Protein AF-A0A3A4R782-F1 (afdb_monomer)

Structure (mmCIF, N/CA/C/O backbone):
data_AF-A0A3A4R782-F1
#
_entry.id   AF-A0A3A4R782-F1
#
loop_
_atom_site.group_PDB
_atom_site.id
_atom_site.type_symbol
_atom_site.label_atom_id
_atom_site.label_alt_id
_atom_site.label_comp_id
_atom_site.label_asym_id
_atom_site.label_entity_id
_atom_site.label_seq_id
_atom_site.pdbx_PDB_ins_code
_atom_site.Cartn_x
_atom_site.Cartn_y
_atom_site.Cartn_z
_atom_site.occupancy
_atom_site.B_iso_or_equiv
_atom_site.auth_seq_id
_atom_site.auth_comp_id
_atom_site.auth_asym_id
_atom_site.auth_atom_id
_atom_site.pdbx_PDB_model_num
ATOM 1 N N . MET A 1 1 ? -5.736 10.575 18.998 1.00 59.59 1 MET A N 1
ATOM 2 C CA . MET A 1 1 ? -5.266 10.822 17.625 1.00 59.59 1 MET A CA 1
ATOM 3 C C . MET A 1 1 ? -6.340 11.588 16.910 1.00 59.59 1 MET A C 1
ATOM 5 O O . MET A 1 1 ? -7.500 11.201 17.014 1.00 59.59 1 MET A O 1
ATOM 9 N N . LYS A 1 2 ? -5.965 12.689 16.272 1.00 71.25 2 LYS A N 1
ATOM 10 C CA . LYS A 1 2 ? -6.865 13.389 15.353 1.00 71.25 2 LYS A CA 1
ATOM 11 C C . LYS A 1 2 ? -7.037 12.516 14.106 1.00 71.25 2 LYS A C 1
ATOM 13 O O . LYS A 1 2 ? -6.119 11.775 13.769 1.00 71.25 2 LYS A O 1
ATOM 18 N N . GLU A 1 3 ? -8.182 12.587 13.435 1.00 71.50 3 GLU A N 1
ATOM 19 C CA . GLU A 1 3 ? -8.432 11.815 12.202 1.00 71.50 3 GLU A CA 1
ATOM 20 C C . GLU A 1 3 ? -7.330 12.032 11.152 1.00 71.50 3 GLU A C 1
ATOM 22 O O . GLU A 1 3 ? -6.879 11.071 10.537 1.00 71.50 3 GLU A O 1
ATOM 27 N N . SER A 1 4 ? -6.790 13.254 11.055 1.00 77.88 4 SER A N 1
ATOM 28 C CA . SER A 1 4 ? -5.675 13.582 10.155 1.00 77.88 4 SER A CA 1
ATOM 29 C C . SER A 1 4 ? -4.421 12.733 10.396 1.00 77.88 4 SER A C 1
ATOM 31 O O . SER A 1 4 ? -3.782 12.303 9.445 1.00 77.88 4 SER A O 1
ATOM 33 N N . GLU A 1 5 ? -4.093 12.434 11.657 1.00 88.69 5 GLU A N 1
ATOM 34 C CA . GLU A 1 5 ? -2.912 11.632 12.011 1.00 88.69 5 GLU A CA 1
ATOM 35 C C . GLU A 1 5 ? -3.089 10.159 11.615 1.00 88.69 5 GLU A C 1
ATOM 37 O O . GLU A 1 5 ? -2.109 9.469 11.351 1.00 88.69 5 GLU A O 1
ATOM 42 N N . ILE A 1 6 ? -4.329 9.654 11.580 1.00 90.81 6 ILE A N 1
ATOM 43 C CA . ILE A 1 6 ? -4.607 8.284 11.129 1.00 90.81 6 ILE A CA 1
ATOM 44 C C . ILE A 1 6 ? -4.482 8.194 9.612 1.00 90.81 6 ILE A C 1
ATOM 46 O O . ILE A 1 6 ? -3.842 7.267 9.124 1.00 90.81 6 ILE A O 1
ATOM 50 N N . CYS A 1 7 ? -5.051 9.150 8.876 1.00 91.81 7 CYS A N 1
ATOM 51 C CA . CYS A 1 7 ? -4.944 9.176 7.418 1.00 91.81 7 CYS A CA 1
ATOM 52 C C . CYS A 1 7 ? -3.481 9.231 6.960 1.00 91.81 7 CYS A C 1
ATOM 54 O O . CYS A 1 7 ? -3.104 8.471 6.075 1.00 91.81 7 CYS A O 1
ATOM 56 N N . GLU A 1 8 ? -2.642 10.047 7.607 1.00 95.31 8 GLU A N 1
ATOM 57 C CA . GLU A 1 8 ? -1.198 10.109 7.329 1.00 95.31 8 GLU A CA 1
ATOM 58 C C . GLU A 1 8 ? -0.492 8.771 7.595 1.00 95.31 8 GLU A C 1
ATOM 60 O O . GLU A 1 8 ? 0.349 8.334 6.811 1.00 95.31 8 GLU A O 1
ATOM 65 N N . GLN A 1 9 ? -0.857 8.079 8.677 1.00 96.38 9 GLN A N 1
ATOM 66 C CA . GLN A 1 9 ? -0.321 6.749 8.972 1.00 96.38 9 GLN A CA 1
AT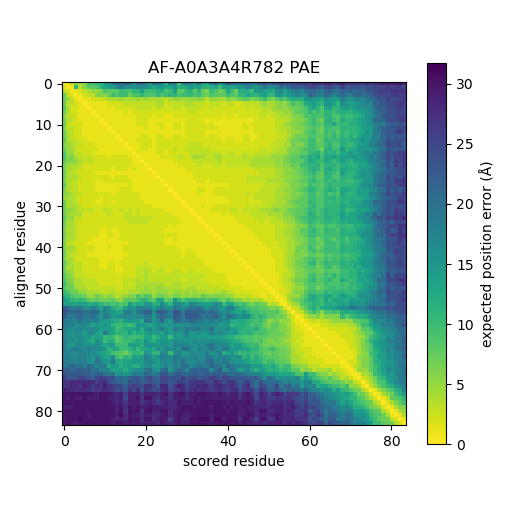OM 67 C C . GLN A 1 9 ? -0.764 5.705 7.938 1.00 96.38 9 GLN A C 1
ATOM 69 O O . GLN A 1 9 ? 0.023 4.829 7.583 1.00 96.38 9 GLN A O 1
ATOM 74 N N . ILE A 1 10 ? -1.999 5.794 7.435 1.00 96.88 10 ILE A N 1
ATOM 75 C CA . ILE A 1 10 ? -2.491 4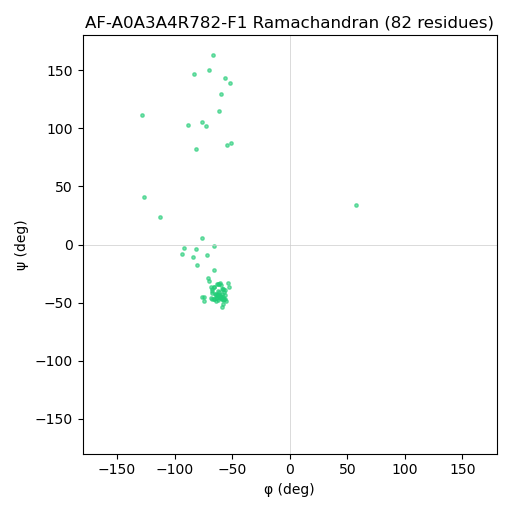.943 6.343 1.00 96.88 10 ILE A CA 1
ATOM 76 C C . ILE A 1 10 ? -1.700 5.222 5.059 1.00 96.88 10 ILE A C 1
ATOM 78 O O . ILE A 1 10 ? -1.267 4.266 4.415 1.00 96.88 10 ILE A O 1
ATOM 82 N N . THR A 1 11 ? -1.422 6.488 4.733 1.00 97.12 11 THR A N 1
ATOM 83 C CA . THR A 1 11 ? -0.561 6.850 3.594 1.00 97.12 11 THR A CA 1
ATOM 84 C C . THR A 1 11 ? 0.824 6.228 3.740 1.00 97.12 11 THR A C 1
ATOM 86 O O . THR A 1 11 ? 1.260 5.486 2.860 1.00 97.12 11 THR A O 1
ATOM 89 N N . ALA A 1 12 ? 1.473 6.413 4.892 1.00 97.31 12 ALA A N 1
ATOM 90 C CA . ALA A 1 12 ? 2.786 5.831 5.162 1.00 97.31 12 ALA A CA 1
ATOM 91 C C . ALA A 1 12 ? 2.776 4.291 5.090 1.00 97.31 12 ALA A C 1
ATOM 93 O O . ALA A 1 12 ? 3.738 3.674 4.629 1.00 97.31 12 ALA A O 1
ATOM 94 N N . LEU A 1 13 ? 1.683 3.640 5.507 1.00 97.81 13 LEU A N 1
ATOM 95 C CA . LEU A 1 13 ? 1.517 2.191 5.374 1.00 97.81 13 LEU A CA 1
ATOM 96 C C . LEU A 1 13 ? 1.438 1.755 3.909 1.00 97.81 13 LEU A C 1
ATOM 98 O O . LEU A 1 13 ? 2.102 0.794 3.522 1.00 97.81 13 LEU A O 1
ATOM 102 N N . VAL A 1 14 ? 0.625 2.439 3.103 1.00 97.31 14 VAL A N 1
ATOM 103 C CA . VAL A 1 14 ? 0.470 2.171 1.665 1.00 97.31 14 VAL A CA 1
ATOM 104 C C . VAL A 1 14 ? 1.794 2.400 0.926 1.00 97.31 14 VAL A C 1
ATOM 106 O O . VAL A 1 14 ? 2.129 1.652 -0.002 1.00 97.31 14 VAL A O 1
ATOM 109 N N . ASP A 1 15 ? 2.591 3.367 1.378 1.00 96.44 15 ASP A N 1
ATOM 110 C CA . ASP A 1 15 ? 3.920 3.675 0.852 1.00 96.44 15 ASP A CA 1
ATOM 111 C C . ASP A 1 15 ? 5.059 2.792 1.364 1.00 96.44 15 ASP A C 1
ATOM 113 O O . ASP A 1 15 ? 6.145 2.806 0.788 1.00 96.44 15 ASP A O 1
ATOM 117 N N . ASN A 1 16 ? 4.765 1.879 2.295 1.00 95.19 16 ASN A N 1
ATOM 118 C CA . ASN A 1 16 ? 5.745 1.024 2.972 1.00 95.19 16 ASN A CA 1
ATOM 119 C C . ASN A 1 16 ? 6.832 1.835 3.703 1.00 95.19 16 ASN A C 1
ATOM 121 O O . ASN A 1 16 ? 7.984 1.412 3.784 1.00 95.19 16 ASN A O 1
ATOM 125 N N . GLU A 1 17 ? 6.461 2.995 4.238 1.00 97.62 17 GLU A N 1
ATOM 126 C CA . GLU A 1 17 ? 7.343 3.898 4.986 1.00 97.62 17 GLU A CA 1
ATOM 127 C C . GLU A 1 17 ? 7.292 3.654 6.503 1.00 97.62 17 GLU A C 1
ATOM 129 O O . GLU A 1 17 ? 8.097 4.203 7.255 1.00 97.62 17 GLU A O 1
ATOM 134 N N . LEU A 1 18 ? 6.365 2.810 6.964 1.00 96.06 18 LEU A N 1
ATOM 135 C CA . LEU A 1 18 ? 6.287 2.379 8.358 1.00 96.06 18 LEU A CA 1
ATOM 136 C C . LEU A 1 18 ? 7.238 1.215 8.645 1.00 96.06 18 LEU A C 1
ATOM 138 O O . LEU A 1 18 ? 7.419 0.314 7.823 1.00 96.06 18 LEU A O 1
ATOM 142 N N . ASP A 1 19 ? 7.774 1.175 9.866 1.00 97.19 19 ASP A N 1
ATOM 143 C CA . ASP A 1 19 ? 8.469 -0.016 10.347 1.00 97.19 19 ASP A CA 1
ATOM 144 C C . ASP A 1 19 ? 7.506 -1.208 10.525 1.00 97.19 19 ASP A C 1
ATOM 146 O O . ASP A 1 19 ? 6.280 -1.066 10.584 1.00 97.19 19 ASP A O 1
ATOM 150 N N . ALA A 1 20 ? 8.063 -2.418 10.626 1.00 95.50 20 ALA A N 1
ATOM 151 C CA . ALA A 1 20 ? 7.276 -3.650 10.680 1.00 95.50 20 ALA A CA 1
ATOM 152 C C . ALA A 1 20 ? 6.313 -3.719 11.881 1.00 95.50 20 ALA A C 1
ATOM 154 O O . ALA A 1 20 ? 5.233 -4.308 11.775 1.00 95.50 20 ALA A O 1
ATOM 155 N N . VAL A 1 21 ? 6.687 -3.131 13.021 1.00 97.00 21 VAL A N 1
ATOM 156 C CA . VAL A 1 21 ? 5.865 -3.143 14.237 1.00 97.00 21 VAL A CA 1
ATOM 157 C C . VAL A 1 21 ? 4.694 -2.181 14.072 1.00 97.00 21 VAL A C 1
ATOM 159 O O . VAL A 1 21 ? 3.545 -2.571 14.292 1.00 97.00 21 VAL A O 1
ATOM 162 N N . GLN A 1 22 ? 4.966 -0.954 13.627 1.00 95.81 22 GLN A N 1
ATOM 163 C CA . GLN A 1 22 ? 3.951 0.062 13.351 1.00 95.81 22 GLN A CA 1
ATOM 164 C C . GLN A 1 22 ? 2.963 -0.405 12.282 1.00 95.81 22 GLN A C 1
ATOM 166 O O . GLN A 1 22 ? 1.751 -0.311 12.480 1.00 95.81 22 GLN A O 1
ATOM 171 N N . ALA A 1 23 ? 3.468 -0.982 11.190 1.00 96.69 23 ALA A N 1
ATOM 172 C CA . ALA A 1 23 ? 2.641 -1.502 10.111 1.00 96.69 23 ALA A CA 1
ATOM 173 C C . ALA A 1 23 ? 1.695 -2.613 10.592 1.00 96.69 23 ALA A C 1
ATOM 175 O O . ALA A 1 23 ? 0.516 -2.619 10.243 1.00 96.69 23 ALA A O 1
ATOM 176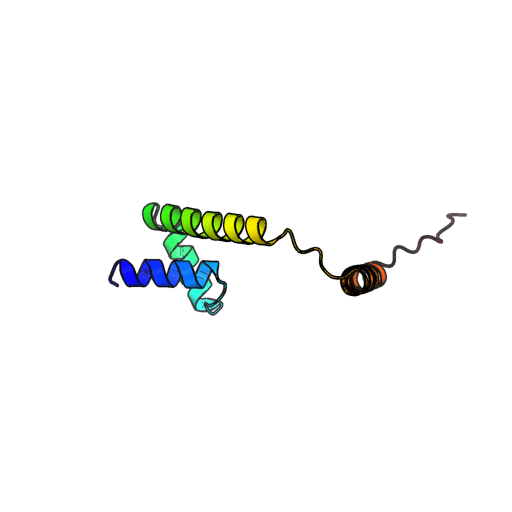 N N . SER A 1 24 ? 2.191 -3.539 11.419 1.00 97.38 24 SER A N 1
ATOM 177 C CA . SER A 1 24 ? 1.382 -4.631 11.975 1.00 97.38 24 SER A CA 1
ATOM 178 C C . SER A 1 24 ? 0.269 -4.116 12.894 1.00 97.38 24 SER A C 1
ATOM 180 O O . SER A 1 24 ? -0.893 -4.507 12.756 1.00 97.38 24 SER A O 1
ATOM 182 N N . LEU A 1 25 ? 0.601 -3.186 13.795 1.00 96.12 25 LEU A N 1
ATOM 183 C CA . LEU A 1 25 ? -0.370 -2.581 14.709 1.00 96.12 25 LEU A CA 1
ATOM 184 C C . LEU A 1 25 ? -1.457 -1.807 13.960 1.00 96.12 25 LEU A C 1
ATOM 186 O O . LEU A 1 25 ? -2.639 -1.937 14.283 1.00 96.12 25 LEU A O 1
ATOM 190 N N . LEU A 1 26 ? -1.068 -1.022 12.955 1.00 96.25 26 LEU A N 1
ATOM 191 C CA . LEU A 1 26 ? -2.012 -0.242 12.167 1.00 96.25 26 LEU A CA 1
ATOM 192 C C . LEU A 1 26 ? -2.922 -1.139 11.323 1.00 96.25 26 LEU A C 1
ATOM 194 O O . LEU A 1 26 ? -4.127 -0.910 11.313 1.00 96.25 26 LEU A O 1
ATOM 198 N N . LYS A 1 27 ? -2.388 -2.198 10.699 1.00 96.75 27 LYS A N 1
ATOM 199 C CA . LYS A 1 27 ? -3.196 -3.183 9.959 1.00 96.75 27 LYS A CA 1
ATOM 200 C C . LYS A 1 27 ? -4.277 -3.808 10.827 1.00 96.75 27 LYS A C 1
ATOM 202 O O . LYS A 1 27 ? -5.437 -3.801 10.440 1.00 96.75 27 LYS A O 1
ATOM 207 N N . LYS A 1 28 ? -3.927 -4.247 12.038 1.00 97.12 28 LYS A N 1
ATOM 208 C CA . LYS A 1 28 ? -4.917 -4.790 12.975 1.00 97.12 28 LYS A CA 1
ATOM 209 C C . LYS A 1 28 ? -6.033 -3.781 13.274 1.00 97.12 28 LYS A C 1
ATOM 211 O O . LYS A 1 28 ? -7.203 -4.142 13.324 1.00 97.12 28 LYS A O 1
ATOM 216 N N . ARG A 1 29 ? -5.680 -2.505 13.441 1.00 95.19 29 ARG A N 1
ATOM 217 C CA . ARG A 1 29 ? -6.652 -1.436 13.701 1.00 95.19 29 ARG A CA 1
ATOM 218 C C . ARG A 1 29 ? -7.551 -1.140 12.495 1.00 95.19 29 ARG A C 1
ATOM 220 O O . ARG A 1 29 ? -8.727 -0.854 12.692 1.00 95.19 29 ARG A O 1
ATOM 227 N N . ILE A 1 30 ? -7.006 -1.207 11.280 1.00 96.88 30 ILE A N 1
ATOM 228 C CA . ILE A 1 30 ? -7.759 -1.108 10.021 1.00 96.88 30 ILE A CA 1
ATOM 229 C C . ILE A 1 30 ? -8.729 -2.293 9.897 1.00 96.88 30 ILE A C 1
ATOM 231 O O . ILE A 1 30 ? -9.899 -2.112 9.573 1.00 96.88 30 ILE A O 1
ATOM 235 N N . ASP A 1 31 ? -8.283 -3.505 10.224 1.00 96.31 31 ASP A N 1
ATOM 236 C CA . ASP A 1 31 ? -9.123 -4.703 10.167 1.00 96.31 31 ASP A CA 1
ATOM 237 C C . ASP A 1 31 ? -10.300 -4.635 11.150 1.00 96.31 31 ASP A C 1
ATOM 239 O O . ASP A 1 31 ? -11.390 -5.120 10.852 1.00 96.31 31 ASP A O 1
ATOM 243 N N . GLU A 1 32 ? -10.116 -4.008 12.308 1.00 96.81 32 GLU A N 1
ATOM 244 C CA . GLU A 1 32 ? -11.148 -3.875 13.340 1.00 96.81 32 GLU A CA 1
ATOM 245 C C . GLU A 1 32 ? -12.109 -2.690 13.107 1.00 96.81 32 GLU A C 1
ATOM 247 O O . GLU A 1 32 ? -13.138 -2.609 13.781 1.00 96.81 32 GLU A O 1
ATOM 252 N N . ASN A 1 33 ? -11.816 -1.783 12.166 1.00 95.81 33 ASN A N 1
ATOM 253 C CA . ASN A 1 33 ? -12.601 -0.568 11.925 1.00 95.81 33 ASN A CA 1
ATOM 254 C C . ASN A 1 33 ? -12.993 -0.415 10.434 1.00 95.81 33 ASN A C 1
ATOM 256 O O . ASN A 1 33 ? -12.123 -0.131 9.610 1.00 95.81 33 ASN A O 1
ATOM 260 N N . PRO A 1 34 ? -14.290 -0.546 10.083 1.00 95.62 34 PRO A N 1
ATOM 261 C CA . PRO A 1 34 ? -14.766 -0.429 8.701 1.00 95.62 34 PRO A CA 1
ATOM 262 C C . PRO A 1 34 ? -14.415 0.892 8.007 1.00 95.62 34 PRO A C 1
ATOM 264 O O . PRO A 1 34 ? -14.025 0.860 6.845 1.00 95.62 34 PRO A O 1
ATOM 267 N N . ASP A 1 35 ? -14.485 2.023 8.712 1.00 94.44 35 ASP A N 1
ATOM 268 C CA . ASP A 1 35 ? -14.212 3.345 8.131 1.00 94.44 35 A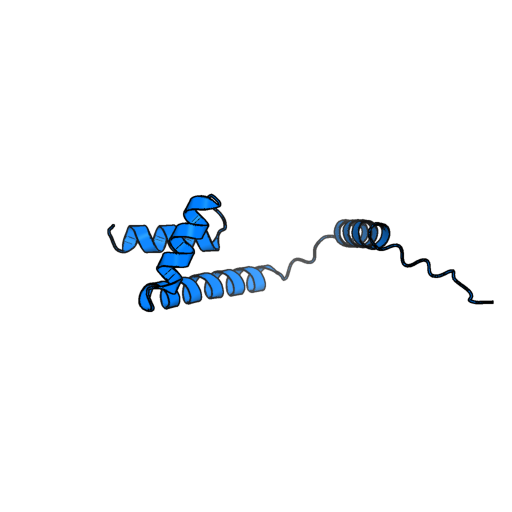SP A CA 1
ATOM 269 C C . ASP A 1 35 ? -12.724 3.478 7.762 1.00 94.44 35 ASP A C 1
ATOM 271 O O . ASP A 1 35 ? -12.362 3.984 6.703 1.00 94.44 35 ASP A O 1
ATOM 275 N N . LEU A 1 36 ? -11.836 2.953 8.615 1.00 95.69 36 LEU A N 1
ATOM 276 C CA . LEU A 1 36 ? -10.396 2.926 8.331 1.00 95.69 36 LEU A CA 1
ATOM 277 C C . LEU A 1 36 ? -10.044 1.954 7.207 1.00 95.69 36 LEU A C 1
ATOM 279 O O . LEU A 1 36 ? -9.078 2.181 6.478 1.00 95.69 36 LEU A O 1
ATOM 283 N N . ARG A 1 37 ? -10.804 0.864 7.081 1.00 97.44 37 ARG A N 1
ATOM 284 C CA . ARG A 1 37 ? -10.654 -0.089 5.983 1.00 97.44 37 ARG A CA 1
ATOM 285 C C . ARG A 1 37 ? -11.014 0.544 4.651 1.00 97.44 37 ARG A C 1
ATOM 287 O O . ARG A 1 37 ? -10.234 0.413 3.715 1.00 97.44 37 ARG A O 1
ATOM 294 N N . GLU A 1 38 ? -12.137 1.251 4.589 1.00 97.19 38 GLU A N 1
ATOM 295 C CA . GLU A 1 38 ? -12.546 1.981 3.390 1.00 97.19 38 GLU A CA 1
ATOM 296 C C . GLU A 1 38 ? -11.475 3.001 2.974 1.00 97.19 38 GLU A C 1
ATOM 298 O O . GLU A 1 38 ? -11.027 2.991 1.828 1.00 97.19 38 GLU A O 1
ATOM 303 N N . GLU A 1 39 ? -10.974 3.804 3.917 1.00 96.62 39 GLU A N 1
ATOM 304 C CA . GLU A 1 39 ? -9.906 4.775 3.648 1.00 96.62 39 GLU A CA 1
ATOM 305 C C . GLU A 1 39 ? -8.619 4.102 3.135 1.00 96.62 39 GLU A C 1
ATOM 307 O O . GLU A 1 39 ? -8.025 4.538 2.145 1.00 96.62 39 GLU A O 1
ATOM 312 N N . TYR A 1 40 ? -8.195 3.004 3.769 1.00 97.69 40 TYR A N 1
ATOM 313 C CA . TYR A 1 40 ? -7.036 2.226 3.326 1.00 97.69 40 TYR A CA 1
ATOM 314 C C . TYR A 1 40 ? -7.210 1.690 1.901 1.00 97.69 40 TYR A C 1
ATOM 316 O O . TYR A 1 40 ? -6.297 1.809 1.080 1.00 97.69 40 TYR A O 1
ATOM 324 N N . GLU A 1 41 ? -8.373 1.115 1.593 1.00 97.88 41 GLU A N 1
ATOM 325 C CA . GLU A 1 41 ? -8.678 0.576 0.269 1.00 97.88 41 GLU A CA 1
ATOM 326 C C . GLU A 1 41 ? -8.647 1.675 -0.798 1.00 97.88 41 GLU A C 1
ATOM 3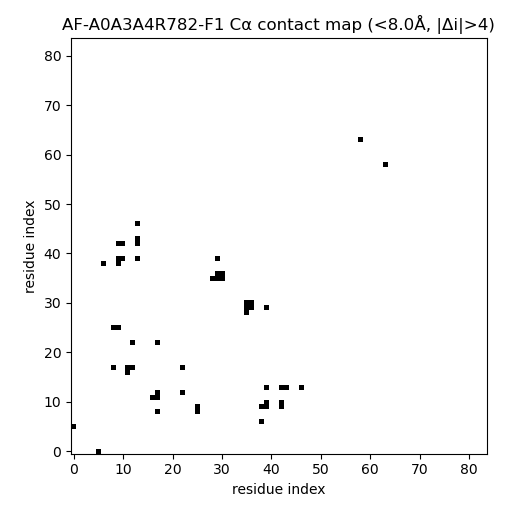28 O O . GLU A 1 41 ? -8.025 1.483 -1.845 1.00 97.88 41 GLU A O 1
ATOM 333 N N . ILE A 1 42 ? -9.225 2.848 -0.522 1.00 97.50 42 ILE A N 1
ATOM 334 C CA . ILE A 1 42 ? -9.186 4.001 -1.431 1.00 97.50 42 ILE A CA 1
ATOM 335 C C . ILE A 1 42 ? -7.739 4.406 -1.724 1.00 97.50 42 ILE A C 1
ATOM 337 O O . ILE A 1 42 ? -7.345 4.476 -2.892 1.00 97.50 42 ILE A O 1
ATOM 341 N N . GLN A 1 43 ? -6.925 4.642 -0.691 1.00 97.56 43 GLN A N 1
ATOM 342 C CA . GLN A 1 43 ? -5.538 5.080 -0.876 1.00 97.56 43 GLN A CA 1
ATOM 343 C C . GLN A 1 43 ? -4.698 4.032 -1.618 1.00 97.56 43 GLN A C 1
ATOM 345 O O . GLN A 1 43 ? -3.917 4.370 -2.513 1.00 97.56 43 GLN A O 1
ATOM 350 N N . TYR A 1 44 ? -4.896 2.750 -1.304 1.00 97.12 44 TYR A N 1
ATOM 351 C CA . TYR A 1 44 ? -4.232 1.645 -1.987 1.00 97.12 44 TYR A CA 1
ATOM 352 C C . TYR A 1 44 ? -4.571 1.607 -3.485 1.00 97.12 44 TYR A C 1
ATOM 354 O O . TYR A 1 44 ? -3.674 1.493 -4.324 1.00 97.12 44 TYR A O 1
ATOM 362 N N . GLN A 1 45 ? -5.852 1.745 -3.838 1.00 97.38 45 GLN A N 1
ATOM 363 C CA . GLN A 1 45 ? -6.296 1.772 -5.235 1.00 97.38 45 GLN A CA 1
ATOM 364 C C . GLN A 1 45 ? -5.757 2.997 -5.980 1.00 97.38 45 GLN A C 1
ATOM 366 O O . GLN A 1 45 ? -5.271 2.871 -7.104 1.00 97.38 45 GLN A O 1
ATOM 371 N N . VAL A 1 46 ? -5.773 4.176 -5.350 1.00 95.69 46 VAL A N 1
ATOM 372 C CA . VAL A 1 46 ? -5.200 5.402 -5.929 1.00 95.69 46 VAL A CA 1
ATOM 373 C C . VAL A 1 46 ? -3.720 5.209 -6.258 1.00 95.69 46 VAL A C 1
ATOM 375 O O . VAL A 1 46 ? -3.291 5.555 -7.361 1.00 95.69 46 VAL A O 1
ATOM 378 N N . LYS A 1 47 ? -2.943 4.608 -5.350 1.00 94.56 47 LYS A N 1
ATOM 379 C CA . LYS A 1 47 ? -1.533 4.302 -5.601 1.00 94.56 47 LYS A CA 1
ATOM 380 C C . LYS A 1 47 ? -1.346 3.389 -6.811 1.00 94.56 47 LYS A C 1
ATOM 382 O O . LYS A 1 47 ? -0.517 3.694 -7.665 1.00 94.56 47 LYS A O 1
ATOM 387 N N . HIS A 1 48 ? -2.119 2.308 -6.915 1.00 92.50 48 HIS A N 1
ATOM 388 C CA . HIS A 1 48 ? -2.040 1.394 -8.062 1.00 92.50 48 HIS A CA 1
ATOM 389 C C . HIS A 1 48 ? -2.375 2.080 -9.382 1.00 92.50 48 HIS A C 1
ATOM 391 O O . HIS A 1 48 ? -1.614 1.957 -10.336 1.00 92.50 48 HIS A O 1
ATOM 397 N N . LEU A 1 49 ? -3.436 2.889 -9.420 1.00 92.06 49 LEU A N 1
ATOM 398 C CA . LEU A 1 49 ? -3.791 3.662 -10.613 1.00 92.06 49 LEU A CA 1
ATOM 399 C C . LEU A 1 49 ? -2.667 4.615 -11.045 1.00 92.06 49 LEU A C 1
ATOM 401 O O . LEU A 1 49 ? -2.421 4.790 -12.241 1.00 92.06 49 LEU A O 1
ATOM 405 N N . LEU A 1 50 ? -1.971 5.234 -10.086 1.00 90.56 50 LEU A N 1
ATOM 406 C CA . LEU A 1 50 ? -0.802 6.063 -10.374 1.00 90.56 50 LEU A CA 1
ATOM 407 C C . LEU A 1 50 ? 0.361 5.217 -10.902 1.00 90.56 50 LEU A C 1
ATOM 409 O O . LEU A 1 50 ? 0.943 5.577 -11.926 1.00 90.56 50 LEU A O 1
ATOM 413 N N . CYS A 1 51 ? 0.671 4.088 -10.262 1.00 88.38 51 CYS A N 1
ATOM 414 C CA . CYS A 1 51 ? 1.696 3.158 -10.734 1.00 88.38 51 CYS A CA 1
ATOM 415 C C . CYS A 1 51 ? 1.428 2.712 -12.176 1.00 88.38 51 CYS A C 1
ATOM 417 O O . CYS A 1 51 ? 2.321 2.837 -13.011 1.00 88.38 51 CYS A O 1
ATOM 419 N N . ASP A 1 52 ? 0.202 2.299 -12.493 1.00 85.69 52 ASP A N 1
ATOM 420 C CA . ASP A 1 52 ? -0.207 1.868 -13.832 1.00 85.69 52 ASP A CA 1
ATOM 421 C C . ASP A 1 52 ? -0.093 2.997 -14.858 1.00 85.69 52 ASP A C 1
ATOM 423 O O . ASP A 1 52 ? 0.446 2.811 -15.952 1.00 85.69 52 ASP A O 1
ATOM 427 N N . ARG A 1 53 ? -0.531 4.211 -14.500 1.00 83.75 53 ARG A N 1
ATOM 428 C CA . ARG A 1 53 ? -0.398 5.388 -15.370 1.00 83.75 53 ARG A CA 1
ATOM 429 C C . ARG A 1 53 ? 1.062 5.662 -15.742 1.00 83.75 53 ARG A C 1
ATOM 431 O O . ARG A 1 53 ? 1.338 6.060 -16.877 1.00 83.75 53 ARG A O 1
ATOM 438 N N . PHE A 1 54 ? 1.985 5.463 -14.804 1.00 80.12 54 PHE A N 1
ATOM 439 C CA . PHE A 1 54 ? 3.420 5.671 -15.008 1.00 80.12 54 PHE A CA 1
ATOM 440 C C . PHE A 1 54 ? 4.174 4.406 -15.465 1.00 80.12 54 PHE A C 1
ATOM 442 O O . PHE A 1 54 ? 5.359 4.498 -15.792 1.00 80.12 54 PHE A O 1
ATOM 449 N N . ALA A 1 55 ? 3.504 3.254 -15.576 1.00 72.88 55 ALA A N 1
ATOM 450 C CA . ALA A 1 55 ? 4.106 1.972 -15.956 1.00 72.88 55 ALA A CA 1
ATOM 451 C C . ALA A 1 55 ? 4.514 1.878 -17.439 1.00 72.88 55 ALA A C 1
ATOM 453 O O . ALA A 1 55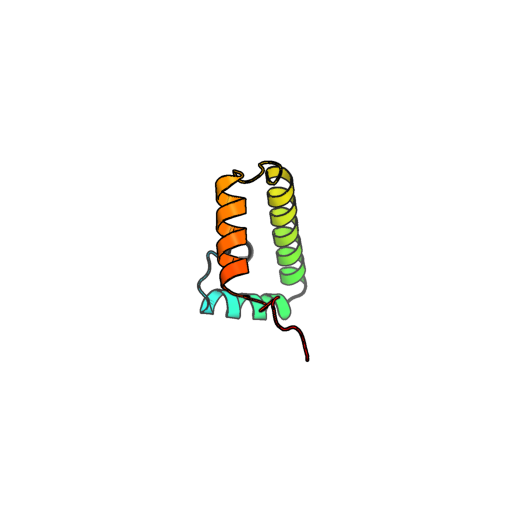 ? 5.214 0.946 -17.827 1.00 72.88 55 ALA A O 1
ATOM 454 N N . ASN A 1 56 ? 4.133 2.850 -18.277 1.00 63.41 56 ASN A N 1
ATOM 455 C CA . ASN A 1 56 ? 4.425 2.863 -19.720 1.00 63.41 56 ASN A CA 1
ATOM 456 C C . ASN A 1 56 ? 5.918 2.992 -20.082 1.00 63.41 56 ASN A C 1
ATOM 458 O O . ASN A 1 56 ? 6.274 2.955 -21.260 1.00 63.41 56 ASN A O 1
ATOM 462 N N . ASN A 1 57 ? 6.805 3.111 -19.094 1.00 70.31 57 ASN A N 1
ATOM 463 C CA . ASN A 1 57 ? 8.241 3.022 -19.311 1.00 70.31 57 ASN A CA 1
ATOM 464 C C . ASN A 1 57 ? 8.682 1.562 -19.196 1.00 70.31 57 ASN A C 1
ATOM 466 O O . ASN A 1 57 ? 8.829 1.022 -18.101 1.00 70.31 57 ASN A O 1
ATOM 470 N N . SER A 1 58 ? 8.925 0.919 -20.338 1.00 70.31 58 SER A N 1
ATOM 471 C CA . SER A 1 58 ? 9.577 -0.389 -20.348 1.00 70.31 58 SER A CA 1
ATOM 472 C C . SER A 1 58 ? 10.961 -0.266 -19.710 1.00 70.31 58 SER A C 1
ATOM 474 O O . SER A 1 58 ? 11.752 0.600 -20.093 1.00 70.31 58 SER A O 1
ATOM 476 N N . ALA A 1 59 ? 11.273 -1.142 -18.752 1.00 77.06 59 ALA A N 1
ATOM 477 C CA . ALA A 1 59 ? 12.632 -1.240 -18.239 1.00 77.06 59 ALA A CA 1
ATOM 478 C C . ALA A 1 59 ? 13.602 -1.517 -19.408 1.00 77.06 59 ALA A C 1
ATOM 480 O O . ALA A 1 59 ? 13.250 -2.258 -20.332 1.00 77.06 59 ALA A O 1
ATOM 481 N N . PRO A 1 60 ? 14.822 -0.957 -19.402 1.00 83.94 60 PRO A N 1
ATOM 482 C CA . PRO A 1 60 ? 15.799 -1.237 -20.445 1.00 83.94 60 PRO A CA 1
ATOM 483 C C . PRO A 1 60 ? 16.016 -2.744 -20.655 1.00 83.94 60 PRO A C 1
ATOM 485 O O . PRO A 1 60 ? 16.149 -3.500 -19.692 1.00 83.94 60 PRO A O 1
ATOM 488 N N . ASN A 1 61 ? 16.123 -3.186 -21.913 1.00 83.00 61 ASN A N 1
ATOM 489 C CA . ASN A 1 61 ? 16.240 -4.612 -22.258 1.00 83.00 61 ASN A CA 1
ATOM 490 C C . ASN A 1 61 ? 17.382 -5.338 -21.524 1.00 83.00 61 ASN A C 1
ATOM 492 O O . ASN A 1 61 ? 17.249 -6.512 -21.187 1.00 83.00 61 ASN A O 1
ATOM 496 N N . TYR A 1 62 ? 18.496 -4.652 -21.244 1.00 87.94 62 TYR A N 1
ATOM 497 C CA . TYR A 1 62 ? 19.617 -5.246 -20.510 1.00 87.94 62 TYR A CA 1
ATOM 498 C C . TYR A 1 62 ? 19.250 -5.591 -19.054 1.00 87.94 62 TYR A C 1
ATOM 500 O O . TYR A 1 62 ? 19.677 -6.632 -18.559 1.00 87.94 62 TYR A O 1
ATOM 508 N N . LEU A 1 63 ? 18.424 -4.771 -18.390 1.00 84.38 63 LEU A N 1
ATOM 509 C CA . LEU A 1 63 ? 17.909 -5.042 -17.043 1.00 84.38 63 LEU A CA 1
ATOM 510 C C . LEU A 1 63 ? 16.949 -6.227 -17.070 1.00 84.38 63 LEU A C 1
ATOM 512 O O . LEU A 1 63 ? 17.097 -7.145 -16.269 1.00 84.38 63 LEU A O 1
ATOM 516 N N . ILE A 1 64 ? 16.029 -6.251 -18.038 1.00 85.81 64 ILE A N 1
ATOM 517 C CA . ILE A 1 64 ? 15.088 -7.365 -18.218 1.00 85.81 64 ILE A CA 1
ATOM 518 C C . ILE A 1 64 ? 15.850 -8.683 -18.418 1.00 85.81 64 ILE A C 1
ATOM 520 O O . ILE A 1 64 ? 15.542 -9.679 -17.767 1.00 85.81 64 ILE A O 1
ATOM 524 N N . ASN A 1 65 ? 16.864 -8.695 -19.285 1.00 85.56 65 ASN A N 1
ATOM 525 C CA . ASN A 1 65 ? 17.661 -9.89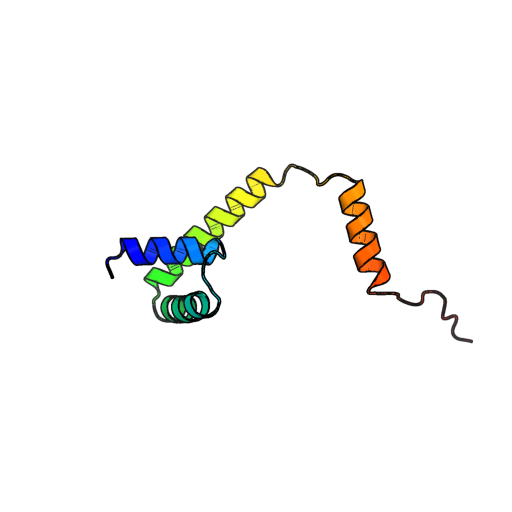1 -19.561 1.00 85.56 65 ASN A CA 1
ATOM 526 C C . ASN A 1 65 ? 18.515 -10.319 -18.360 1.00 85.56 65 ASN A C 1
ATOM 528 O O . ASN A 1 65 ? 18.625 -11.514 -18.096 1.00 85.56 65 ASN A O 1
ATOM 532 N N . SER A 1 66 ? 19.078 -9.364 -17.613 1.00 87.69 66 SER A N 1
ATOM 533 C CA . SER A 1 66 ? 19.832 -9.644 -16.385 1.00 87.69 66 SER A CA 1
ATOM 534 C C . SER A 1 66 ? 18.946 -10.288 -15.313 1.00 87.69 66 SER A C 1
ATOM 536 O O . SER A 1 66 ? 19.306 -11.318 -14.747 1.00 87.69 66 SER A O 1
ATOM 538 N N . ILE A 1 67 ? 17.741 -9.744 -15.101 1.00 85.50 67 ILE A N 1
ATOM 539 C CA . ILE A 1 67 ? 16.752 -10.298 -14.165 1.00 85.50 67 ILE A CA 1
ATOM 540 C C . ILE A 1 67 ? 16.324 -11.701 -14.606 1.00 85.50 67 ILE A C 1
ATOM 542 O O . ILE A 1 67 ? 16.346 -12.627 -13.799 1.00 85.50 67 ILE A O 1
ATOM 546 N N . LYS A 1 68 ? 15.989 -11.888 -15.891 1.00 85.81 68 LYS A N 1
ATOM 547 C CA . LYS A 1 68 ? 15.618 -13.203 -16.439 1.00 85.81 68 LYS A CA 1
ATOM 548 C C . LYS A 1 68 ? 16.706 -14.247 -16.218 1.00 85.81 68 LYS A C 1
ATO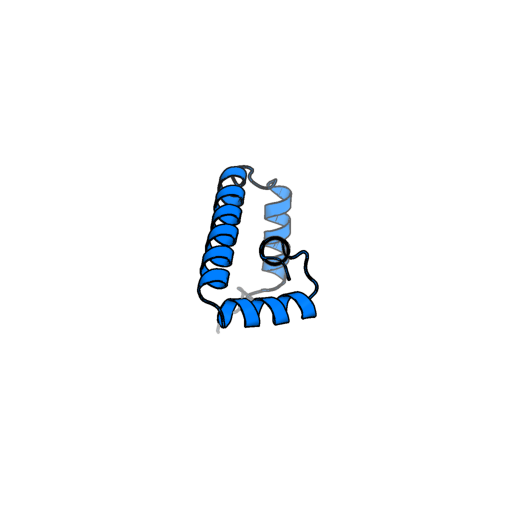M 550 O O . LYS A 1 68 ? 16.382 -15.359 -15.819 1.00 85.81 68 LYS A O 1
ATOM 555 N N . LYS A 1 69 ? 17.974 -13.890 -16.445 1.00 87.50 69 LYS A N 1
ATOM 556 C CA . LYS A 1 69 ? 19.110 -14.776 -16.186 1.00 87.50 69 LYS A CA 1
ATOM 557 C C . LYS A 1 69 ? 19.232 -15.107 -14.696 1.00 87.50 69 LYS A C 1
ATOM 559 O O . LYS A 1 69 ? 19.296 -16.273 -14.350 1.00 87.50 69 LYS A O 1
ATOM 564 N N . SER A 1 70 ? 19.177 -14.105 -13.817 1.00 82.81 70 SER A N 1
ATOM 565 C CA . SER A 1 70 ? 19.288 -14.320 -12.367 1.00 82.81 70 SER A CA 1
ATOM 566 C C . SER A 1 70 ? 18.172 -15.198 -11.791 1.00 82.81 70 SER A C 1
ATOM 568 O O . SER A 1 70 ? 18.415 -15.919 -10.829 1.00 82.81 70 SER A O 1
ATOM 570 N N . ILE A 1 71 ? 16.958 -15.116 -12.344 1.00 82.38 71 ILE A N 1
ATOM 571 C CA . ILE A 1 71 ? 15.842 -15.992 -11.966 1.00 82.38 71 ILE A CA 1
ATOM 572 C C . ILE A 1 71 ? 16.038 -17.382 -12.587 1.00 82.38 71 ILE A C 1
ATOM 574 O O . ILE A 1 71 ? 15.884 -18.375 -11.891 1.00 82.38 71 ILE A O 1
ATOM 578 N N . GLY A 1 72 ? 16.412 -17.470 -13.868 1.00 71.62 72 GLY A N 1
ATOM 579 C CA . GLY A 1 72 ? 16.680 -18.742 -14.551 1.00 71.62 72 GLY A CA 1
ATOM 580 C C . GLY A 1 72 ? 17.758 -19.577 -13.855 1.00 71.62 72 GLY A C 1
ATOM 581 O O . GLY A 1 72 ? 17.515 -20.740 -13.560 1.00 71.62 72 GLY A O 1
ATOM 582 N N . ASP A 1 73 ? 18.875 -18.949 -13.487 1.00 62.06 73 ASP A N 1
ATOM 583 C CA . ASP A 1 73 ? 19.991 -19.580 -12.770 1.00 62.06 73 ASP A CA 1
ATOM 584 C C . ASP A 1 73 ? 19.593 -20.018 -11.334 1.00 62.06 73 ASP A C 1
ATOM 586 O O . ASP A 1 73 ? 20.223 -20.895 -10.748 1.00 62.06 73 ASP A O 1
ATOM 590 N N . GLN A 1 74 ? 18.538 -19.434 -10.740 1.0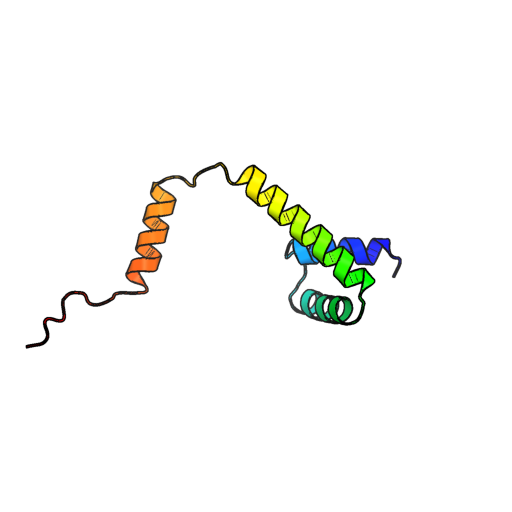0 57.22 74 GLN A N 1
ATOM 591 C CA . GLN A 1 74 ? 17.976 -19.870 -9.446 1.00 57.22 74 GLN A CA 1
ATOM 592 C C . GLN A 1 74 ? 17.038 -21.082 -9.564 1.00 57.22 74 GLN A C 1
ATOM 594 O O . GLN A 1 74 ? 16.770 -21.740 -8.558 1.00 57.22 74 GLN A O 1
ATOM 599 N N . PHE A 1 75 ? 16.541 -21.379 -10.766 1.00 56.62 75 PHE A N 1
ATOM 600 C CA . PHE A 1 75 ? 15.573 -22.439 -11.036 1.00 56.62 75 PHE A CA 1
ATOM 601 C C . PHE A 1 75 ? 16.069 -23.385 -12.130 1.00 56.62 75 PHE A C 1
ATOM 603 O O . PHE A 1 75 ? 15.257 -23.768 -12.969 1.00 56.62 75 PHE A O 1
ATOM 610 N N . ASP A 1 76 ? 17.358 -23.758 -12.135 1.00 54.62 76 ASP A N 1
ATOM 611 C CA . ASP A 1 76 ? 17.930 -24.753 -13.058 1.00 54.62 76 ASP A CA 1
ATOM 612 C C . ASP A 1 76 ? 17.089 -26.049 -13.058 1.00 54.62 76 ASP A C 1
ATOM 614 O O . ASP A 1 76 ? 17.318 -27.009 -12.320 1.00 54.62 76 ASP A O 1
ATOM 618 N N . PHE A 1 77 ? 16.067 -26.066 -13.913 1.00 52.06 77 PHE A N 1
ATOM 619 C CA . PHE A 1 77 ? 15.405 -27.253 -14.394 1.00 52.06 77 PHE A CA 1
ATOM 620 C C . PHE A 1 77 ? 16.407 -27.872 -15.350 1.00 52.06 77 PHE A C 1
ATOM 622 O O . PHE A 1 77 ? 16.602 -27.406 -16.472 1.00 52.06 77 PHE A O 1
ATOM 629 N N . ASP A 1 78 ? 17.065 -28.904 -14.845 1.00 51.47 78 ASP A N 1
ATOM 630 C CA . ASP A 1 78 ? 17.938 -29.810 -15.566 1.00 51.47 78 ASP A CA 1
ATOM 631 C C . ASP A 1 78 ? 17.173 -30.393 -16.772 1.00 51.47 78 ASP A C 1
ATOM 633 O O . ASP A 1 78 ? 16.509 -31.428 -16.699 1.00 51.47 78 ASP A O 1
ATOM 637 N N . THR A 1 79 ? 17.188 -29.666 -17.890 1.00 52.44 79 THR A N 1
ATOM 638 C CA . THR A 1 79 ? 16.451 -29.998 -19.122 1.00 52.44 79 THR A CA 1
ATOM 639 C C . THR A 1 79 ? 17.113 -31.132 -19.911 1.00 52.44 79 THR A C 1
ATOM 641 O O . THR A 1 79 ? 16.628 -31.497 -20.977 1.00 52.44 79 THR A O 1
ATOM 644 N N . ASN A 1 80 ? 18.168 -31.747 -19.362 1.00 47.88 80 ASN A N 1
ATOM 645 C CA . ASN A 1 80 ? 18.895 -32.871 -19.952 1.00 47.88 80 ASN A CA 1
ATOM 646 C C . ASN A 1 80 ? 18.740 -34.195 -19.180 1.00 47.88 80 ASN A C 1
ATOM 648 O O . ASN A 1 80 ? 19.570 -35.088 -19.331 1.00 47.88 80 ASN A O 1
ATOM 652 N N . LYS A 1 81 ? 17.671 -34.387 -18.395 1.00 45.00 81 LYS A N 1
ATOM 653 C CA . LYS A 1 81 ? 17.281 -35.745 -17.974 1.00 45.00 81 LYS A CA 1
ATOM 654 C C . LYS A 1 81 ? 16.479 -36.433 -19.075 1.00 45.00 81 LYS A C 1
ATOM 656 O O . LYS A 1 81 ? 15.251 -36.473 -19.044 1.00 45.00 81 LYS A O 1
ATOM 661 N N . THR A 1 82 ? 17.186 -37.002 -20.048 1.00 45.56 82 THR A N 1
ATOM 662 C CA . THR A 1 82 ? 16.686 -38.180 -20.761 1.00 45.56 82 THR A CA 1
ATOM 663 C C . THR A 1 82 ? 16.515 -39.298 -19.735 1.00 45.56 82 THR A C 1
ATOM 665 O O . THR A 1 82 ? 17.482 -39.712 -19.098 1.00 45.56 82 THR A O 1
ATOM 668 N N . TYR A 1 83 ? 15.272 -39.722 -19.517 1.00 53.22 83 TYR A N 1
ATOM 669 C CA . TYR A 1 83 ? 14.980 -40.956 -18.799 1.00 53.22 83 TYR A CA 1
ATOM 670 C C . TYR A 1 83 ? 15.255 -42.111 -19.766 1.00 53.22 83 TYR A C 1
ATOM 672 O O . TYR A 1 83 ? 14.489 -42.291 -20.714 1.00 53.22 83 TYR A O 1
ATOM 680 N N . ASP A 1 84 ? 16.370 -42.812 -19.552 1.00 49.25 84 ASP A N 1
ATOM 681 C CA . ASP A 1 84 ? 16.598 -44.156 -20.098 1.00 49.25 84 ASP A CA 1
ATOM 682 C C . ASP A 1 84 ? 15.687 -45.184 -19.403 1.00 49.25 84 ASP A C 1
ATOM 684 O O . ASP A 1 84 ? 15.469 -45.053 -18.171 1.00 49.25 84 ASP A O 1
#

Nearest PDB structures (foldseek):
  2q1z-assembly1_B  TM=7.321E-01  e=4.124E-01  Cereibacter sphaeroides 2.4.1
  8z6g-assembly3_E  TM=5.445E-01  e=3.873E-01  Pseudomonas aeruginosa
  3hug-assembly3_L  TM=6.752E-01  e=3.719E+00  Mycobacterium tuberculosis H37Rv

Radius of gyration: 20.75 Å; Cα contacts (8 Å, |Δi|>4): 26; chains: 1; bounding box: 35×58×40 Å

Foldseek 3Di:
DPPVVLLVLLLCLLVVVDDPVSNVVNVVVCVVDVVSVVSSVVSNVVVVVVCVVVVPDDDPPVVVVVVVVVVCVVVPPVPPPPDD

Sequence (84 aa):
MKESEICEQITALVDNELDAVQASLLKKRIDENPDLREEYEIQYQVKHLLCDRFANNSAPNYLINSIKKSIGDQFDFDTNKTYD

Mean predicted aligned error: 10.5 Å

Solvent-accessible surface area (backbone atoms only — not comparable to full-atom values): 5066 Å² total; per-residue (Å²): 131,58,72,70,61,52,54,53,50,46,52,33,48,72,69,65,70,49,54,76,66,59,41,52,57,50,49,54,53,28,74,76,28,71,70,53,35,54,53,45,52,52,54,46,50,54,50,51,54,51,50,59,70,64,54,82,65,75,73,56,68,68,58,54,51,50,51,52,48,60,53,47,73,74,58,73,70,74,86,77,72,76,82,127

Secondary structure (DSSP, 8-state):
--HHHHHHHHHHHHHT-S-HHHHHHHHHHHHH-HHHHHHHHHHHHHHHHHHHHHTTSPPPHHHHHHHHHHHHTTS---TT----

pLDDT: mean 84.55, std 15.87, range [45.0, 97.88]